Protein AF-D1P755-F1 (afdb_monomer)

Solvent-accessible surface area (backbone atoms only — not comparable to full-atom values): 4899 Å² total; per-residue (Å²): 122,45,51,29,36,36,31,38,46,95,94,46,76,46,58,41,51,66,85,45,57,69,61,52,51,51,39,48,75,73,63,32,43,76,52,92,59,70,41,78,24,88,45,58,71,57,36,47,52,51,52,50,33,62,73,69,68,56,80,76,81,74,83,90,79,88,82,89,66,87,80,77,78,84,75,86,131

Radius of gyration: 13.21 Å; Cα contacts (8 Å, |Δi|>4): 91; chains: 1; bounding box: 33×23×38 Å

Secondary structure (DSSP, 8-state):
-EEEEEEEETTEEEEEETT-HHHHHHHHHTTPEEEEEEEEESSHHHHHHHHHHHHTT--------------------

Structure (mmCIF, N/CA/C/O backbone):
data_AF-D1P755-F1
#
_entry.id   AF-D1P755-F1
#
loop_
_atom_site.group_PDB
_atom_site.id
_atom_site.type_symbol
_atom_site.label_atom_id
_atom_site.label_alt_id
_atom_site.label_comp_id
_atom_site.label_asym_id
_atom_site.label_entity_id
_atom_site.label_seq_id
_atom_site.pdbx_PDB_ins_code
_atom_site.Cartn_x
_atom_site.Cartn_y
_atom_site.Cartn_z
_atom_site.occupancy
_atom_site.B_iso_or_equiv
_atom_site.auth_seq_id
_atom_site.auth_comp_id
_atom_site.auth_asym_id
_atom_site.auth_atom_id
_atom_site.pdbx_PDB_model_num
ATOM 1 N N . MET A 1 1 ? 11.962 -1.595 -13.323 1.00 78.56 1 MET A N 1
ATOM 2 C CA . MET A 1 1 ? 11.745 -1.537 -11.867 1.00 78.56 1 MET A CA 1
ATOM 3 C C . MET A 1 1 ? 10.958 -0.286 -11.557 1.00 78.56 1 MET A C 1
ATOM 5 O O . MET A 1 1 ? 11.199 0.735 -12.192 1.00 78.56 1 MET A O 1
ATOM 9 N N . SER A 1 2 ? 9.993 -0.411 -10.656 1.00 89.69 2 SER A N 1
ATOM 10 C CA . SER A 1 2 ? 9.135 0.675 -10.196 1.00 89.69 2 SER A CA 1
ATOM 11 C C . SER A 1 2 ? 9.258 0.800 -8.688 1.00 89.69 2 SER A C 1
ATOM 13 O O . SER A 1 2 ? 9.428 -0.208 -8.001 1.00 89.69 2 SER A O 1
ATOM 15 N N . THR A 1 3 ? 9.131 2.021 -8.183 1.00 91.56 3 THR A N 1
ATOM 16 C CA . THR A 1 3 ? 9.056 2.296 -6.749 1.00 91.56 3 THR A CA 1
ATOM 17 C C . THR A 1 3 ? 7.604 2.213 -6.303 1.00 91.56 3 THR A C 1
ATOM 19 O O . THR A 1 3 ? 6.741 2.901 -6.853 1.00 91.56 3 THR A O 1
ATOM 22 N N . TYR A 1 4 ? 7.336 1.366 -5.317 1.00 92.50 4 TYR A N 1
ATOM 23 C CA . TYR A 1 4 ? 6.013 1.161 -4.747 1.00 92.50 4 TYR A CA 1
ATOM 24 C C . TYR A 1 4 ? 5.932 1.768 -3.348 1.00 92.50 4 TYR A C 1
ATOM 26 O O . TYR A 1 4 ? 6.813 1.544 -2.519 1.00 92.50 4 TYR A O 1
ATOM 34 N N . CYS A 1 5 ? 4.846 2.491 -3.088 1.00 92.88 5 CYS A N 1
ATOM 35 C CA . CYS A 1 5 ? 4.433 2.921 -1.757 1.00 92.88 5 CYS A CA 1
ATOM 36 C C . CYS A 1 5 ? 3.343 1.980 -1.235 1.00 92.88 5 CYS A C 1
ATOM 38 O O . CYS A 1 5 ? 2.533 1.467 -2.016 1.00 92.88 5 CYS A O 1
ATOM 40 N N . PHE A 1 6 ? 3.275 1.809 0.083 1.00 93.00 6 PHE A N 1
ATOM 41 C CA . PHE A 1 6 ? 2.306 0.914 0.714 1.00 93.00 6 PHE A CA 1
ATOM 42 C C . PHE A 1 6 ? 1.222 1.687 1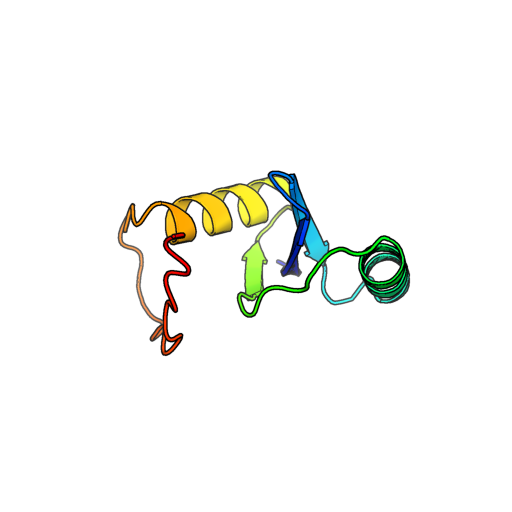.456 1.00 93.00 6 PHE A C 1
ATOM 44 O O . PHE A 1 6 ? 1.464 2.739 2.048 1.00 93.00 6 PHE A O 1
ATOM 51 N N . PHE A 1 7 ? 0.012 1.144 1.427 1.00 92.94 7 PHE A N 1
ATOM 52 C CA . PHE A 1 7 ? -1.167 1.699 2.071 1.00 92.94 7 PHE A CA 1
ATOM 53 C C . PHE A 1 7 ? -1.851 0.599 2.869 1.00 92.94 7 PHE A C 1
ATOM 55 O O . PHE A 1 7 ? -2.091 -0.484 2.337 1.00 92.94 7 PHE A O 1
ATOM 62 N N . THR A 1 8 ? -2.182 0.873 4.128 1.00 92.00 8 THR A N 1
ATOM 63 C CA . THR A 1 8 ? -2.857 -0.101 4.990 1.00 92.00 8 THR A CA 1
ATOM 64 C C . THR A 1 8 ? -4.184 0.424 5.492 1.00 92.00 8 THR A C 1
ATOM 66 O O . THR A 1 8 ? -4.310 1.604 5.832 1.00 92.00 8 THR A O 1
ATOM 69 N N . LYS A 1 9 ? -5.162 -0.469 5.594 1.00 91.25 9 LYS A N 1
ATOM 70 C CA . LYS A 1 9 ? -6.441 -0.203 6.245 1.00 91.25 9 LYS A CA 1
ATOM 71 C C . LYS A 1 9 ? -6.899 -1.483 6.923 1.00 91.25 9 LYS A C 1
ATOM 73 O O . LYS A 1 9 ? -7.172 -2.468 6.245 1.00 91.25 9 LYS A O 1
ATOM 78 N N . SER A 1 10 ? -6.975 -1.462 8.252 1.00 88.25 10 SER A N 1
ATOM 79 C CA . SER A 1 10 ? -7.240 -2.671 9.041 1.00 88.25 10 SER A CA 1
ATOM 80 C C . SER A 1 10 ? -6.226 -3.775 8.688 1.00 88.25 10 SER A C 1
ATOM 82 O O . SER A 1 10 ? -5.033 -3.545 8.871 1.00 88.25 10 SER A O 1
ATOM 84 N N . ASP A 1 11 ? -6.671 -4.908 8.139 1.00 84.75 11 ASP A N 1
ATOM 85 C CA . ASP A 1 11 ? -5.814 -6.046 7.773 1.00 84.75 11 ASP A CA 1
ATOM 86 C C . ASP A 1 11 ? -5.406 -6.057 6.286 1.00 84.75 11 ASP A C 1
ATOM 88 O O . ASP A 1 11 ? -4.709 -6.964 5.831 1.00 84.75 11 ASP A O 1
ATOM 92 N N . GLU A 1 12 ? -5.831 -5.059 5.505 1.00 88.81 12 GLU A N 1
ATOM 93 C CA . GLU A 1 12 ? -5.506 -4.964 4.082 1.00 88.81 12 GLU A CA 1
ATOM 94 C C . GLU A 1 12 ? -4.230 -4.155 3.840 1.00 88.81 12 GLU A C 1
ATOM 96 O O . GLU A 1 12 ? -4.029 -3.085 4.425 1.00 88.81 12 GLU A O 1
ATOM 101 N N . VAL A 1 13 ? -3.405 -4.640 2.907 1.00 89.81 13 VAL A N 1
ATOM 102 C CA . VAL A 1 13 ? -2.205 -3.964 2.402 1.00 89.81 13 VAL A CA 1
ATOM 103 C C . VAL A 1 13 ? -2.321 -3.818 0.889 1.00 89.81 13 VAL A C 1
ATOM 105 O O . VAL A 1 13 ? -2.523 -4.803 0.182 1.00 89.81 13 VAL A O 1
ATOM 108 N N . VAL A 1 14 ? -2.144 -2.596 0.393 1.00 91.88 14 VAL A N 1
ATOM 109 C CA . VAL A 1 14 ? -2.121 -2.279 -1.040 1.00 91.88 14 VAL A CA 1
ATOM 110 C C . VAL A 1 14 ? -0.777 -1.652 -1.388 1.00 91.88 14 VAL A C 1
ATOM 112 O O . VAL A 1 14 ? -0.326 -0.736 -0.698 1.00 91.88 14 VAL A O 1
ATOM 115 N N . ALA A 1 15 ? -0.148 -2.123 -2.464 1.00 93.69 15 ALA A N 1
ATOM 116 C CA . ALA A 1 15 ? 1.039 -1.499 -3.033 1.00 93.69 15 ALA A CA 1
ATOM 117 C C . ALA A 1 15 ? 0.651 -0.709 -4.285 1.00 93.69 15 ALA A C 1
ATOM 119 O O . ALA A 1 15 ? -0.069 -1.199 -5.147 1.00 93.69 15 ALA A O 1
ATOM 120 N N . LEU A 1 16 ? 1.138 0.521 -4.409 1.00 93.00 16 LEU A N 1
ATOM 121 C CA . LEU A 1 16 ? 0.935 1.333 -5.606 1.00 93.00 16 LEU A CA 1
ATOM 122 C C . LEU A 1 16 ? 2.256 1.898 -6.083 1.00 93.00 16 LEU A C 1
ATOM 124 O O . LEU A 1 16 ? 3.044 2.397 -5.285 1.00 93.00 16 LEU A O 1
ATOM 128 N N . ASP A 1 17 ? 2.457 1.875 -7.398 1.00 92.06 17 ASP A N 1
ATOM 129 C CA . ASP A 1 17 ? 3.538 2.628 -8.024 1.00 92.06 17 ASP A CA 1
ATOM 130 C C . ASP A 1 17 ? 3.378 4.110 -7.654 1.00 92.06 17 ASP A C 1
ATOM 132 O O . ASP A 1 17 ? 2.300 4.686 -7.835 1.00 92.06 17 ASP A O 1
ATOM 136 N N . VAL A 1 18 ? 4.446 4.724 -7.141 1.00 88.31 18 VAL A N 1
ATOM 137 C CA . VAL A 1 18 ? 4.455 6.120 -6.672 1.00 88.31 18 VAL A CA 1
ATOM 138 C C . VAL A 1 18 ? 4.014 7.110 -7.757 1.00 88.31 18 VAL A C 1
ATOM 140 O O . VAL A 1 18 ? 3.504 8.191 -7.461 1.00 88.31 18 VAL A O 1
ATOM 143 N N . ARG A 1 19 ? 4.153 6.730 -9.032 1.00 88.88 19 ARG A N 1
ATOM 144 C CA . ARG A 1 19 ? 3.737 7.538 -10.184 1.00 88.88 19 ARG A CA 1
ATOM 145 C C . ARG A 1 19 ? 2.219 7.560 -10.379 1.00 88.88 19 ARG A C 1
ATOM 147 O O . ARG A 1 19 ? 1.721 8.414 -11.106 1.00 88.88 19 ARG A O 1
ATOM 154 N N . ASN A 1 20 ? 1.473 6.653 -9.745 1.00 89.50 20 ASN A N 1
ATOM 155 C CA . ASN A 1 20 ? 0.019 6.571 -9.859 1.00 89.50 20 ASN A CA 1
ATOM 156 C C . ASN A 1 20 ? -0.685 7.479 -8.834 1.00 89.50 20 ASN A C 1
ATOM 158 O O . ASN A 1 20 ? -1.348 7.025 -7.899 1.00 89.50 20 ASN A O 1
ATOM 162 N N . THR A 1 21 ? -0.518 8.787 -9.017 1.00 89.75 21 THR A N 1
ATOM 163 C CA . THR A 1 21 ? -1.004 9.826 -8.095 1.00 89.75 21 THR A CA 1
ATOM 164 C C . THR A 1 21 ? -2.526 9.826 -7.925 1.00 89.75 21 THR A C 1
ATOM 166 O O . THR A 1 21 ? -3.019 10.086 -6.826 1.00 89.75 21 THR A O 1
ATOM 169 N N . GLU A 1 22 ? -3.276 9.478 -8.973 1.00 93.00 22 GLU A N 1
ATOM 170 C CA . GLU A 1 22 ? -4.738 9.359 -8.921 1.00 93.00 22 GLU A CA 1
ATOM 171 C C . GLU A 1 22 ? -5.178 8.259 -7.949 1.00 93.00 22 GLU A C 1
ATOM 173 O O . GLU A 1 22 ? -5.997 8.498 -7.057 1.00 93.00 22 GLU A O 1
ATOM 178 N N . ARG A 1 23 ? -4.590 7.060 -8.061 1.00 91.38 23 ARG A N 1
ATOM 179 C CA . ARG A 1 23 ? -4.918 5.944 -7.162 1.00 91.38 23 ARG A CA 1
ATOM 180 C C . ARG A 1 23 ? -4.440 6.195 -5.736 1.00 91.38 23 ARG A C 1
ATOM 182 O O . ARG A 1 23 ? -5.135 5.802 -4.802 1.00 91.38 23 ARG A O 1
ATOM 189 N N . VAL A 1 24 ? -3.322 6.901 -5.555 1.00 90.62 24 VAL A N 1
ATOM 190 C CA . VAL A 1 24 ? -2.872 7.350 -4.226 1.00 90.62 24 VAL A CA 1
ATOM 191 C C . VAL A 1 24 ? -3.933 8.232 -3.567 1.00 90.62 24 VAL A C 1
ATOM 193 O O . VAL A 1 24 ? -4.304 7.989 -2.420 1.00 90.62 24 VAL A O 1
ATOM 196 N N . SER A 1 25 ? -4.468 9.221 -4.290 1.00 92.06 25 SER A N 1
ATOM 197 C CA . SER A 1 25 ? -5.527 10.087 -3.762 1.00 92.06 25 SER A CA 1
ATOM 198 C C . SER A 1 25 ? -6.791 9.294 -3.411 1.00 92.06 25 SER A C 1
ATOM 200 O O . SER A 1 25 ? -7.357 9.485 -2.333 1.00 92.06 25 SER A O 1
ATOM 202 N N . ALA A 1 26 ? -7.185 8.346 -4.269 1.00 94.12 26 ALA A N 1
ATOM 203 C CA . ALA A 1 26 ? -8.343 7.488 -4.031 1.00 94.12 26 ALA A CA 1
ATOM 204 C C . ALA A 1 26 ? -8.195 6.632 -2.760 1.00 94.12 26 ALA A C 1
ATOM 206 O O . ALA A 1 26 ? -9.138 6.538 -1.974 1.00 94.12 26 ALA A O 1
ATOM 207 N N . LEU A 1 27 ? -7.015 6.052 -2.512 1.00 92.50 27 LEU A N 1
ATOM 208 C CA . LEU A 1 27 ? -6.760 5.269 -1.2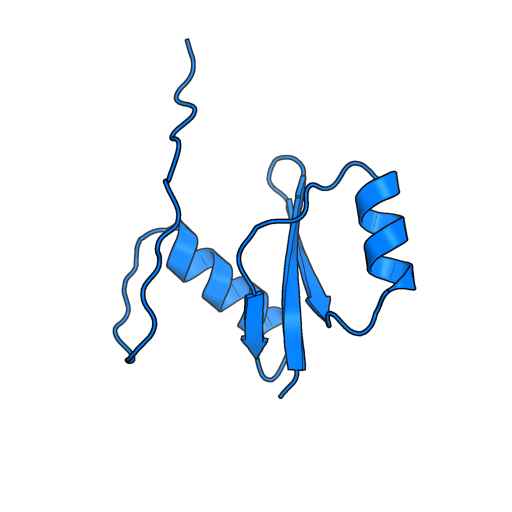98 1.00 92.50 27 LEU A CA 1
ATOM 209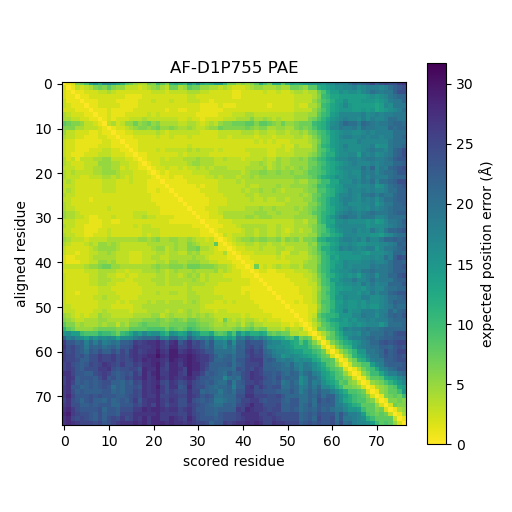 C C . LEU A 1 27 ? -6.801 6.131 -0.033 1.00 92.50 27 LEU A C 1
ATOM 211 O O . LEU A 1 27 ? -7.407 5.728 0.961 1.00 92.50 27 LEU A O 1
ATOM 215 N N . LEU A 1 28 ? -6.223 7.334 -0.076 1.00 91.44 28 LEU A N 1
ATOM 216 C CA . LEU A 1 28 ? -6.279 8.270 1.050 1.00 91.44 28 LEU A CA 1
ATOM 217 C C . LEU A 1 28 ? -7.727 8.677 1.371 1.00 91.44 28 LEU A C 1
ATOM 219 O O . LEU A 1 28 ? -8.125 8.664 2.534 1.00 91.44 28 LEU A O 1
ATOM 223 N N . GLN A 1 29 ? -8.542 8.968 0.351 1.00 94.75 29 GLN A N 1
ATOM 224 C CA . GLN A 1 29 ? -9.969 9.275 0.530 1.00 94.75 29 GLN A CA 1
ATOM 225 C C . GLN A 1 29 ? -10.774 8.073 1.038 1.00 94.75 29 GLN A C 1
ATOM 227 O O . GLN A 1 29 ? -11.697 8.238 1.834 1.00 94.75 29 GLN A O 1
ATOM 232 N N . ALA A 1 30 ? -10.406 6.858 0.628 1.00 93.50 30 ALA A N 1
ATOM 233 C CA . ALA A 1 30 ? -11.007 5.621 1.119 1.00 93.50 30 ALA A CA 1
ATOM 234 C C . ALA A 1 30 ? -10.591 5.271 2.564 1.00 93.50 30 ALA A C 1
ATOM 236 O O . ALA A 1 30 ? -11.063 4.267 3.112 1.00 93.50 30 ALA A O 1
ATOM 237 N N . GLY A 1 31 ? -9.738 6.083 3.197 1.00 93.94 31 GLY A N 1
ATOM 238 C CA . GLY A 1 31 ? -9.303 5.922 4.582 1.00 93.94 31 GLY A CA 1
ATOM 239 C C . GLY A 1 31 ? -8.122 4.971 4.763 1.00 93.94 31 GLY A C 1
ATOM 240 O O . GLY A 1 31 ? -7.890 4.514 5.881 1.00 93.94 31 GLY A O 1
ATOM 241 N N . TYR A 1 32 ? -7.388 4.649 3.694 1.00 94.19 32 TYR A N 1
ATOM 242 C CA . TYR A 1 32 ? -6.115 3.948 3.830 1.00 94.19 32 TYR A CA 1
ATOM 243 C C . TYR A 1 32 ? -5.033 4.905 4.325 1.00 94.19 32 TYR A C 1
ATOM 245 O O . TYR A 1 32 ? -4.966 6.071 3.933 1.00 94.19 32 TYR A O 1
ATOM 253 N N . GLN A 1 33 ? -4.142 4.380 5.158 1.00 92.75 33 GLN A N 1
ATOM 254 C CA . GLN A 1 33 ? -2.999 5.110 5.683 1.00 92.75 33 GLN A CA 1
ATOM 255 C C . GLN A 1 33 ? -1.747 4.746 4.899 1.00 92.75 33 GLN A C 1
ATOM 257 O O . GLN A 1 33 ? -1.359 3.575 4.841 1.00 92.75 33 GLN A O 1
ATOM 262 N N . ARG A 1 34 ? -1.101 5.759 4.317 1.00 91.62 34 ARG A N 1
ATOM 263 C CA . ARG A 1 34 ? 0.204 5.590 3.678 1.00 91.62 34 ARG A CA 1
ATOM 264 C C . ARG A 1 34 ? 1.236 5.189 4.728 1.00 91.62 34 ARG A C 1
ATOM 266 O O . ARG A 1 34 ? 1.330 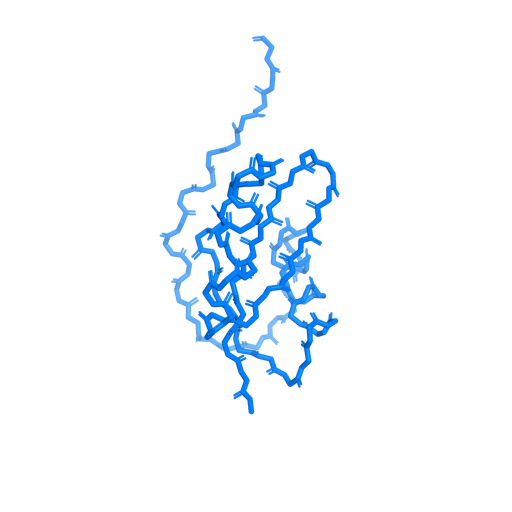5.821 5.777 1.00 91.62 34 ARG A O 1
ATOM 273 N N . GLN A 1 35 ? 1.990 4.149 4.417 1.00 90.88 35 GLN A N 1
ATOM 274 C CA . GLN A 1 35 ? 3.108 3.677 5.215 1.00 90.88 35 GLN A CA 1
ATOM 275 C C . GLN A 1 35 ? 4.394 4.402 4.802 1.00 90.88 35 GLN A C 1
ATOM 277 O O . GLN A 1 35 ? 4.471 4.969 3.710 1.00 90.88 35 GLN A O 1
ATOM 282 N N . PHE A 1 36 ? 5.387 4.422 5.690 1.00 85.44 36 PHE A N 1
ATOM 283 C CA . PHE A 1 36 ? 6.649 5.126 5.444 1.00 85.44 36 PHE A CA 1
ATOM 284 C C . PHE A 1 36 ? 7.566 4.366 4.483 1.00 85.44 36 PHE A C 1
ATOM 286 O O . PHE A 1 36 ? 8.467 4.956 3.893 1.00 85.44 36 PHE A O 1
ATOM 293 N N . GLU A 1 37 ? 7.343 3.065 4.332 1.00 84.44 37 GLU A N 1
ATOM 294 C CA . GLU A 1 37 ? 8.143 2.191 3.498 1.00 84.44 37 GLU A CA 1
ATOM 295 C C . GLU A 1 37 ? 7.892 2.437 2.008 1.00 84.44 37 GLU A C 1
ATOM 297 O O . GLU A 1 37 ? 6.753 2.522 1.540 1.00 84.44 37 GLU A O 1
ATOM 302 N N . GLU A 1 38 ? 8.984 2.487 1.250 1.00 87.38 38 GLU A N 1
ATOM 303 C CA . GLU A 1 38 ? 8.983 2.518 -0.207 1.00 87.38 38 GLU A CA 1
ATOM 304 C C . GLU A 1 38 ? 9.963 1.464 -0.706 1.00 87.38 38 GLU A C 1
ATOM 306 O O . GLU A 1 38 ? 11.096 1.387 -0.230 1.00 87.38 38 GLU A O 1
ATOM 311 N N . LEU A 1 39 ? 9.518 0.614 -1.631 1.00 87.12 39 LEU A N 1
ATOM 312 C CA . LEU A 1 39 ? 10.313 -0.514 -2.112 1.00 87.12 39 LEU A CA 1
ATOM 313 C C . LEU A 1 39 ? 10.341 -0.536 -3.633 1.00 87.12 39 LEU A C 1
ATOM 315 O O . LEU A 1 39 ? 9.316 -0.371 -4.295 1.00 87.12 39 LEU A O 1
ATOM 319 N N . GLU A 1 40 ? 11.516 -0.800 -4.194 1.00 89.00 40 GLU A N 1
ATOM 320 C CA . GLU A 1 40 ? 11.644 -1.080 -5.617 1.00 89.00 40 GLU A CA 1
ATOM 321 C C . GLU A 1 40 ? 11.300 -2.540 -5.903 1.00 89.00 40 GLU A C 1
ATOM 323 O O . GLU A 1 40 ? 11.834 -3.470 -5.293 1.00 89.00 40 GLU A O 1
ATOM 328 N N . ALA A 1 41 ? 10.405 -2.751 -6.862 1.00 88.06 41 ALA A N 1
ATOM 329 C CA . ALA A 1 41 ? 10.023 -4.081 -7.298 1.00 88.06 41 ALA A CA 1
ATOM 330 C C . ALA A 1 41 ? 9.773 -4.127 -8.806 1.00 88.06 41 ALA A C 1
ATOM 332 O O . ALA A 1 41 ? 9.594 -3.113 -9.488 1.00 88.06 41 ALA A O 1
ATOM 333 N N . ASN A 1 42 ? 9.772 -5.348 -9.338 1.00 89.44 42 ASN A N 1
ATOM 334 C CA . ASN A 1 42 ? 9.404 -5.604 -10.729 1.00 89.4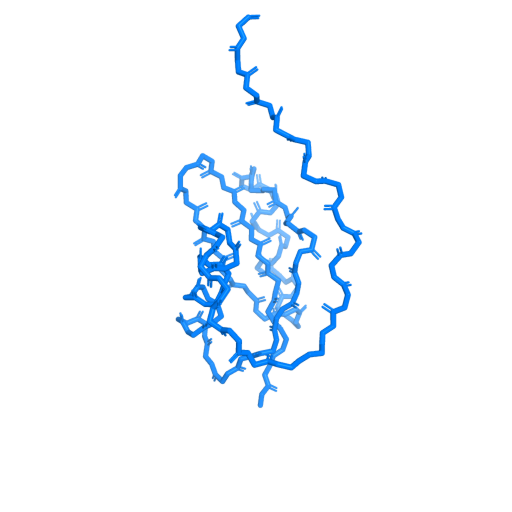4 42 ASN A CA 1
ATOM 335 C C . ASN A 1 42 ? 7.886 -5.721 -10.921 1.00 89.44 42 ASN A C 1
ATOM 337 O O . ASN A 1 42 ? 7.415 -5.564 -12.043 1.00 89.44 42 ASN A O 1
ATOM 341 N N . SER A 1 43 ? 7.141 -5.996 -9.847 1.00 88.50 43 SER A N 1
ATOM 342 C CA . SER A 1 43 ? 5.682 -6.075 -9.849 1.00 88.50 43 SER A CA 1
ATOM 343 C C . SER A 1 43 ? 5.107 -5.731 -8.475 1.00 88.50 43 SER A C 1
ATOM 345 O O . SER A 1 43 ? 5.824 -5.737 -7.469 1.00 88.50 43 SER A O 1
ATOM 347 N N . GLU A 1 44 ? 3.804 -5.460 -8.441 1.00 86.31 44 GLU A N 1
ATOM 348 C CA . GLU A 1 44 ? 3.054 -5.141 -7.224 1.00 86.31 44 GLU A CA 1
ATOM 349 C C . GLU A 1 44 ? 3.076 -6.310 -6.228 1.00 86.31 44 GLU A C 1
ATOM 351 O O . GLU A 1 44 ? 3.329 -6.110 -5.041 1.00 86.31 44 GLU A O 1
ATOM 356 N N . GLU A 1 45 ? 2.920 -7.550 -6.707 1.00 88.50 45 GLU A N 1
ATOM 357 C CA . GLU A 1 45 ? 2.908 -8.739 -5.848 1.00 88.50 45 GLU A CA 1
ATOM 358 C C . GLU A 1 45 ? 4.252 -8.941 -5.141 1.00 88.50 45 GLU A C 1
ATOM 360 O O . GLU A 1 45 ? 4.303 -9.297 -3.961 1.00 88.50 45 GLU A O 1
ATOM 365 N N . LEU A 1 46 ? 5.359 -8.685 -5.848 1.00 87.94 46 LEU A N 1
ATOM 366 C CA . LEU A 1 46 ? 6.698 -8.753 -5.266 1.00 87.94 46 LEU A CA 1
ATOM 367 C C . LEU A 1 46 ? 6.922 -7.642 -4.238 1.00 87.94 46 LEU A C 1
ATOM 369 O O . LEU A 1 46 ? 7.551 -7.898 -3.210 1.00 87.94 46 LEU A O 1
ATOM 373 N N . ALA A 1 47 ? 6.389 -6.442 -4.484 1.00 89.75 47 ALA A N 1
ATOM 374 C CA . ALA A 1 47 ? 6.452 -5.331 -3.542 1.00 89.75 47 ALA A CA 1
ATOM 375 C C . ALA A 1 47 ? 5.718 -5.677 -2.236 1.00 89.75 47 ALA A C 1
ATOM 377 O O . ALA A 1 47 ? 6.292 -5.554 -1.155 1.00 89.75 47 ALA A O 1
ATOM 378 N N . VAL A 1 48 ? 4.483 -6.190 -2.334 1.00 88.25 48 VAL A N 1
ATOM 379 C CA . VAL A 1 48 ? 3.681 -6.610 -1.171 1.00 88.25 48 VAL A CA 1
ATOM 380 C C . VAL A 1 48 ? 4.366 -7.742 -0.411 1.00 88.25 48 VAL A C 1
ATOM 382 O O . VAL A 1 48 ? 4.456 -7.689 0.814 1.00 88.25 48 VAL A O 1
ATOM 385 N N . LYS A 1 49 ? 4.912 -8.743 -1.116 1.00 88.75 49 LYS A N 1
ATOM 386 C CA . LYS A 1 49 ? 5.641 -9.846 -0.477 1.00 88.75 49 LYS A CA 1
ATOM 387 C C . LYS A 1 49 ? 6.859 -9.342 0.300 1.00 88.75 49 LYS A C 1
ATOM 389 O O . LYS A 1 49 ? 7.074 -9.773 1.428 1.00 88.75 49 LYS A O 1
ATOM 394 N N . ARG A 1 50 ? 7.631 -8.413 -0.277 1.00 86.69 50 ARG A N 1
ATOM 395 C CA . ARG A 1 50 ? 8.774 -7.787 0.406 1.00 86.69 50 ARG A CA 1
ATOM 396 C C . ARG A 1 50 ? 8.336 -6.987 1.630 1.00 86.69 50 ARG A C 1
ATOM 398 O O . ARG A 1 50 ? 8.945 -7.137 2.683 1.00 86.69 50 ARG A O 1
ATOM 405 N N . PHE A 1 51 ? 7.270 -6.200 1.515 1.00 87.31 51 PHE A N 1
ATOM 406 C CA . PHE A 1 51 ? 6.711 -5.446 2.636 1.00 87.31 51 PHE A CA 1
ATOM 407 C C . PHE A 1 51 ? 6.245 -6.363 3.778 1.00 87.31 51 PHE A C 1
ATOM 409 O O . PHE A 1 51 ? 6.556 -6.106 4.940 1.00 87.31 51 PHE A O 1
ATOM 416 N N . ALA A 1 52 ? 5.572 -7.472 3.455 1.00 85.81 52 ALA A N 1
ATOM 417 C CA . ALA A 1 52 ? 5.148 -8.464 4.439 1.00 85.81 52 ALA A CA 1
ATOM 418 C C . ALA A 1 52 ? 6.341 -9.114 5.160 1.00 85.81 52 ALA A C 1
ATOM 420 O O . ALA A 1 52 ? 6.310 -9.224 6.383 1.00 85.81 52 ALA A O 1
ATOM 421 N N . SER A 1 53 ? 7.405 -9.477 4.431 1.00 83.31 53 SER A N 1
ATOM 422 C CA . SER A 1 53 ? 8.637 -10.018 5.027 1.00 83.31 53 SER A CA 1
ATOM 423 C C . SER A 1 53 ? 9.330 -9.026 5.971 1.00 83.31 53 SER A C 1
ATOM 425 O O . SER A 1 53 ? 9.816 -9.427 7.024 1.00 83.31 53 SER A O 1
ATOM 427 N N . ILE A 1 54 ? 9.342 -7.729 5.633 1.00 82.88 54 ILE A N 1
ATOM 428 C CA . ILE A 1 54 ? 9.876 -6.677 6.518 1.00 82.88 54 ILE A CA 1
ATOM 429 C C . ILE A 1 54 ? 9.020 -6.570 7.789 1.00 82.88 54 ILE A C 1
ATOM 431 O O . ILE A 1 54 ? 9.548 -6.535 8.898 1.00 82.88 54 ILE A O 1
ATOM 435 N N . ARG A 1 55 ? 7.689 -6.575 7.644 1.00 80.62 55 ARG A N 1
ATOM 436 C CA . ARG A 1 55 ? 6.729 -6.501 8.759 1.00 80.62 55 ARG A CA 1
ATOM 437 C C . ARG A 1 55 ? 6.782 -7.706 9.699 1.00 80.62 55 ARG A C 1
ATOM 439 O O . ARG A 1 55 ? 6.556 -7.531 10.893 1.00 80.62 55 ARG A O 1
ATOM 446 N N . SER A 1 56 ? 7.047 -8.908 9.187 1.00 76.19 56 SER A N 1
ATOM 447 C CA . SER A 1 56 ? 7.125 -10.129 9.997 1.00 76.19 56 SER A CA 1
ATOM 448 C C . SER A 1 56 ? 8.458 -10.296 10.731 1.00 76.19 56 SER A C 1
ATOM 450 O O . SER A 1 56 ? 8.592 -11.228 11.521 1.00 76.19 56 SER A O 1
ATOM 452 N N . GLY A 1 57 ? 9.438 -9.414 10.496 1.00 63.56 57 GLY A N 1
ATOM 453 C CA . GLY A 1 57 ? 10.779 -9.541 11.071 1.00 63.56 57 GLY A CA 1
ATOM 454 C C . GLY A 1 57 ? 11.574 -10.720 10.502 1.00 63.56 57 GLY A C 1
ATOM 455 O O . GLY A 1 57 ? 12.604 -11.094 11.062 1.00 63.56 57 GLY A O 1
ATOM 456 N N . GLU A 1 58 ? 11.122 -11.315 9.393 1.00 55.94 58 GLU A N 1
ATOM 457 C CA . GLU A 1 58 ? 11.896 -12.321 8.672 1.00 55.94 58 GLU A CA 1
ATOM 458 C C . GLU A 1 58 ? 12.946 -11.605 7.816 1.00 55.94 58 GLU A C 1
ATOM 460 O O . GLU A 1 58 ? 12.786 -11.405 6.609 1.00 55.94 58 GLU A O 1
ATOM 465 N N . GLU A 1 59 ? 14.041 -11.198 8.463 1.00 49.19 59 GLU A N 1
ATOM 466 C CA 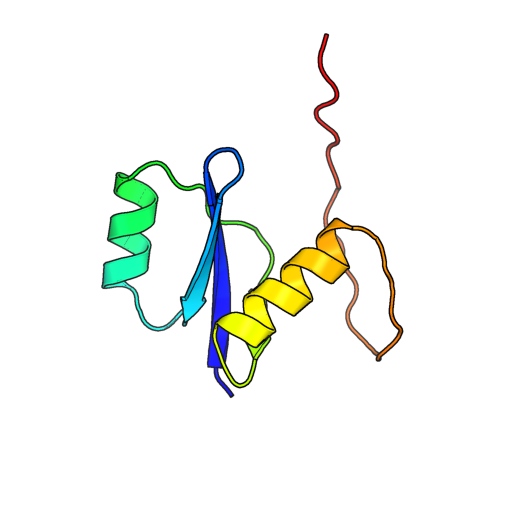. GLU A 1 59 ? 15.257 -10.721 7.808 1.00 49.19 59 GLU A CA 1
ATOM 467 C C . GLU A 1 59 ? 15.898 -11.854 6.988 1.00 49.19 59 GLU A C 1
ATOM 469 O O . GLU A 1 59 ? 16.907 -12.451 7.363 1.00 49.19 59 GLU A O 1
ATOM 474 N N . GLN A 1 60 ? 15.349 -12.158 5.812 1.00 43.94 60 GLN A N 1
ATOM 475 C CA . GLN A 1 60 ? 16.133 -12.821 4.775 1.00 43.94 60 GLN A CA 1
ATOM 476 C C . GLN A 1 60 ? 17.031 -11.775 4.114 1.00 43.94 60 GLN A C 1
ATOM 478 O O . GLN A 1 60 ? 16.695 -11.184 3.088 1.00 43.94 60 GLN A O 1
ATOM 483 N N . SER A 1 61 ? 18.156 -11.535 4.795 1.00 44.22 61 SER A N 1
ATOM 484 C CA . SER A 1 61 ? 19.432 -11.019 4.294 1.00 44.22 61 SER A CA 1
ATOM 485 C C . SER A 1 61 ? 19.489 -10.854 2.772 1.00 44.22 61 SE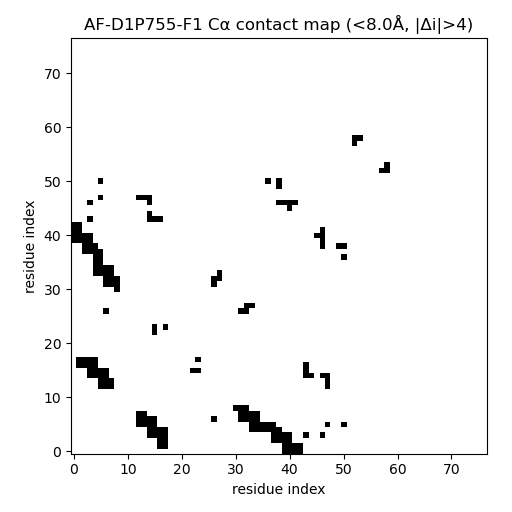R A C 1
ATOM 487 O O . SER A 1 61 ? 19.732 -11.823 2.058 1.00 44.22 61 SER A O 1
ATOM 489 N N . VAL A 1 62 ? 19.317 -9.619 2.289 1.00 42.72 62 VAL A N 1
ATOM 490 C CA . VAL A 1 62 ? 20.123 -9.073 1.187 1.00 42.72 62 VAL A CA 1
ATOM 491 C C . VAL A 1 62 ? 20.283 -7.565 1.416 1.00 42.72 62 VAL A C 1
ATOM 493 O O . VAL A 1 62 ? 19.342 -6.809 1.213 1.00 42.72 62 VAL A O 1
ATOM 496 N N . SER A 1 63 ? 21.485 -7.204 1.872 1.00 40.91 63 SER A N 1
ATOM 497 C CA . SER A 1 63 ? 22.241 -5.949 1.713 1.00 40.91 63 SER A CA 1
ATOM 498 C C . SER A 1 63 ? 21.509 -4.596 1.664 1.00 40.91 63 SER A C 1
ATOM 500 O O . SER A 1 63 ? 20.779 -4.295 0.728 1.00 40.91 63 SER A O 1
ATOM 502 N N . GLU A 1 64 ? 21.899 -3.743 2.620 1.00 46.19 64 GLU A N 1
ATOM 503 C CA . GLU A 1 64 ? 22.006 -2.277 2.521 1.00 46.19 64 GLU A CA 1
ATOM 504 C C . GLU A 1 64 ? 20.718 -1.469 2.311 1.00 46.19 64 GLU A C 1
ATOM 506 O O . GLU A 1 64 ? 20.455 -0.945 1.234 1.00 46.19 64 GLU A O 1
ATOM 511 N N . SER A 1 65 ? 20.001 -1.192 3.402 1.00 40.62 65 SER A N 1
ATOM 512 C CA . SER A 1 65 ? 19.733 0.203 3.793 1.00 40.62 65 SER A CA 1
ATOM 513 C C . SER A 1 65 ? 19.098 0.286 5.176 1.00 40.62 65 SER A C 1
ATOM 515 O O . SER A 1 65 ? 18.192 -0.457 5.535 1.00 40.62 65 SER A O 1
ATOM 517 N 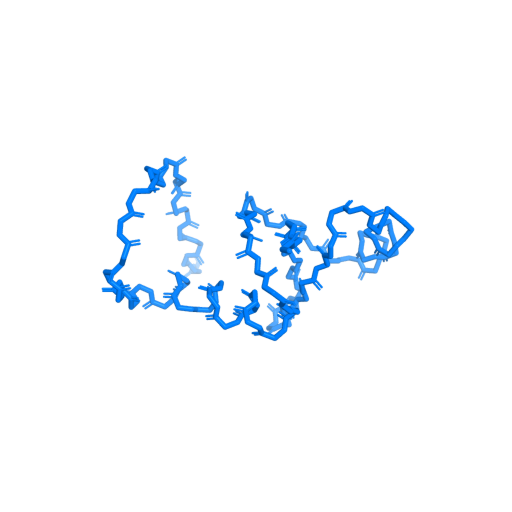N . VAL A 1 66 ? 19.642 1.209 5.959 1.00 47.53 66 VAL A N 1
ATOM 518 C CA . VAL A 1 66 ? 19.339 1.511 7.355 1.00 47.53 66 VAL A CA 1
ATOM 519 C C . VAL A 1 66 ? 17.853 1.845 7.530 1.00 47.53 66 VAL A C 1
ATOM 521 O O . VAL A 1 66 ? 17.409 2.918 7.125 1.00 47.53 66 VAL A O 1
ATOM 524 N N . PHE A 1 67 ? 17.086 0.967 8.179 1.00 43.09 67 PHE A N 1
ATOM 525 C CA . PHE A 1 67 ? 15.757 1.321 8.677 1.00 43.09 67 PHE A CA 1
ATOM 526 C C . PHE A 1 67 ? 15.904 2.112 9.978 1.00 43.09 67 PHE A C 1
ATOM 528 O O . PHE A 1 67 ? 16.075 1.557 11.060 1.00 43.09 67 PHE A O 1
ATOM 535 N N . HIS A 1 68 ? 15.835 3.437 9.867 1.00 42.38 68 HIS A N 1
ATOM 536 C CA . HIS A 1 68 ? 15.627 4.333 11.001 1.00 42.38 68 HIS A CA 1
ATOM 537 C C . HIS A 1 68 ? 14.129 4.658 11.065 1.00 42.38 68 HIS A C 1
ATOM 539 O O . HIS A 1 68 ? 13.683 5.743 10.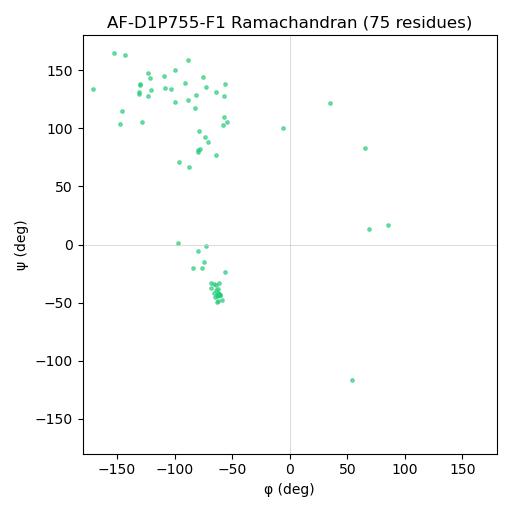707 1.00 42.38 68 HIS A O 1
ATOM 545 N N . GLY A 1 69 ? 13.329 3.663 11.444 1.00 38.53 69 GLY A N 1
ATOM 546 C CA . GLY A 1 69 ? 11.888 3.801 11.623 1.00 38.53 69 GLY A CA 1
ATOM 547 C C . GLY A 1 69 ? 11.517 3.261 12.990 1.00 38.53 69 GLY A C 1
ATOM 548 O O . GLY A 1 69 ? 11.546 2.055 13.203 1.00 38.53 69 GLY A O 1
ATOM 549 N N . LEU A 1 70 ? 11.226 4.159 13.932 1.00 40.50 70 LEU A N 1
ATOM 550 C CA . LEU A 1 70 ? 10.702 3.819 15.251 1.00 40.50 70 LEU A CA 1
ATOM 551 C C . LEU A 1 70 ? 9.444 2.960 15.081 1.00 40.50 70 LEU A C 1
ATOM 553 O O . LEU A 1 70 ? 8.382 3.476 14.739 1.00 40.50 70 LEU A O 1
ATOM 557 N N . ILE A 1 71 ? 9.561 1.655 15.333 1.00 50.62 71 ILE A N 1
ATOM 558 C CA . ILE A 1 71 ? 8.410 0.765 15.463 1.00 50.62 71 ILE A CA 1
ATOM 559 C C . ILE A 1 71 ? 7.737 1.129 16.789 1.00 50.62 71 ILE A C 1
ATOM 561 O O . ILE A 1 71 ? 8.059 0.585 17.844 1.00 50.62 71 ILE A O 1
ATOM 565 N N . THR A 1 72 ? 6.820 2.095 16.765 1.00 43.53 72 THR A N 1
ATOM 566 C CA . THR A 1 72 ? 5.882 2.299 17.867 1.00 43.53 72 THR A CA 1
ATOM 567 C C . THR A 1 72 ? 4.849 1.183 17.812 1.00 43.53 72 THR A C 1
ATOM 569 O O . THR A 1 72 ? 3.831 1.249 17.127 1.00 43.53 72 THR A O 1
ATOM 572 N N . SER A 1 73 ? 5.136 0.115 18.549 1.00 41.47 73 SER A N 1
ATOM 573 C CA . SER A 1 73 ? 4.163 -0.905 18.909 1.00 41.47 73 SER A CA 1
ATOM 574 C C . SER A 1 73 ? 3.004 -0.253 19.671 1.00 41.47 73 SER A C 1
ATOM 576 O O . SER A 1 73 ? 3.129 0.040 20.860 1.00 41.47 73 SER A O 1
ATOM 578 N N . PHE A 1 74 ? 1.863 -0.043 19.015 1.00 46.19 74 PHE A N 1
ATOM 579 C CA . PHE A 1 74 ? 0.594 0.133 19.718 1.00 46.19 74 PHE A CA 1
ATOM 580 C C . PHE A 1 74 ? 0.085 -1.250 20.125 1.00 46.19 74 PHE A C 1
ATOM 582 O O . PHE A 1 74 ? -0.732 -1.866 19.446 1.00 46.19 74 PHE A O 1
ATOM 589 N N . LEU A 1 75 ? 0.621 -1.754 21.238 1.00 51.00 75 LEU A N 1
ATOM 590 C CA . LEU A 1 75 ? 0.006 -2.845 21.979 1.00 51.00 75 LEU A CA 1
ATOM 591 C C . LEU A 1 75 ? -1.083 -2.235 22.871 1.00 51.00 75 LEU A C 1
ATOM 593 O O . LEU A 1 75 ? -0.805 -1.388 23.718 1.00 51.00 75 LEU A O 1
ATOM 597 N N . SER A 1 76 ? -2.327 -2.635 22.625 1.00 41.97 76 SER A N 1
ATOM 598 C CA . SER A 1 76 ? -3.515 -2.257 23.389 1.00 41.97 76 SER A CA 1
ATOM 599 C C . SER A 1 76 ? -3.390 -2.588 24.880 1.00 41.97 76 SER A C 1
ATOM 601 O O . SER A 1 76 ? -3.000 -3.707 25.212 1.00 41.97 76 SER A O 1
ATOM 603 N N . ARG A 1 77 ? -3.841 -1.680 25.757 1.00 41.09 77 ARG A N 1
ATOM 604 C CA . ARG A 1 77 ? -4.980 -1.895 26.673 1.00 41.09 77 ARG A CA 1
ATOM 605 C C . ARG A 1 77 ? -5.353 -0.613 27.414 1.00 41.09 77 ARG A C 1
ATOM 607 O O . ARG A 1 77 ? -4.427 0.097 27.854 1.00 41.09 77 ARG A O 1
#

Foldseek 3Di:
DFKWWWWDDDHDIFIDGPVPVVVVVVSVVVVTDTDPDIDDDPDRVVVVVVVVCVVVVVPPDDDDDDPPDPPPPPDDD

Sequence (77 aa):
MSTYCFFTKSDEVVALDVRNTERVSALLQAGYQRQFEELEANSEELAVKRFASIRSGEEQSVSESVFHGLITSFLSR

pLDDT: mean 77.36, std 20.03, range [38.53, 94.75]

Organism: NCBI:txid500637

Mean predicted aligned error: 10.2 Å